Protein AF-A0A2G2GBE1-F1 (afdb_monomer)

Foldseek 3Di:
DPVVVVVVVVVVVVVVVVVVVVVVVVVVVVVVVVVVVVPPPDPDDDPDPDDPDPVVVVVVVVVDPPPPDDDPDDDDDDDDDPVDDPPFQWWKWKWWWAADPVLVVVLVVLCVVLVFDWDWDDDPRTTTITGTDSDPVSVVVSCVVSVVVVIHMDMDIDGD

Structure (mmCIF, N/CA/C/O backbone):
data_AF-A0A2G2GBE1-F1
#
_entry.id   AF-A0A2G2GBE1-F1
#
loop_
_atom_site.group_PDB
_atom_site.id
_atom_site.type_symbol
_atom_site.label_atom_id
_atom_site.label_alt_id
_atom_site.label_comp_id
_atom_site.label_asym_id
_atom_site.label_entity_id
_atom_site.label_seq_id
_atom_site.pdbx_PDB_ins_code
_atom_site.Cartn_x
_atom_site.Cartn_y
_atom_site.Cartn_z
_atom_site.occupancy
_atom_site.B_iso_or_equiv
_atom_site.auth_seq_id
_atom_site.auth_comp_id
_atom_site.auth_asym_id
_atom_site.auth_atom_id
_atom_site.pdbx_PDB_model_num
ATOM 1 N N . MET A 1 1 ? 31.855 0.640 -59.162 1.00 51.28 1 MET A N 1
ATOM 2 C CA . MET A 1 1 ?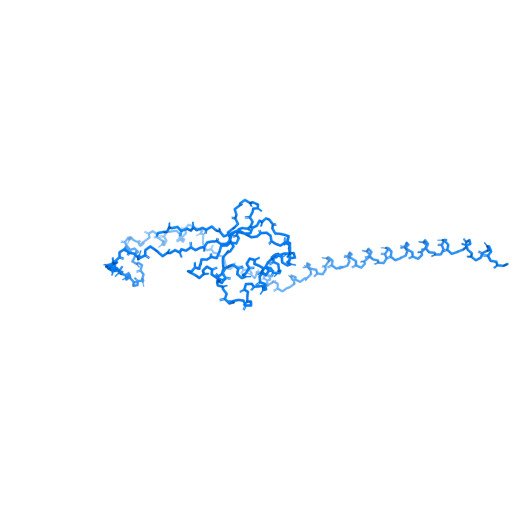 32.138 1.668 -58.134 1.00 51.28 1 MET A CA 1
ATOM 3 C C . MET A 1 1 ? 31.323 1.478 -56.837 1.00 51.28 1 MET A C 1
ATOM 5 O O . MET A 1 1 ? 31.134 2.437 -56.111 1.00 51.28 1 MET A O 1
ATOM 9 N N . HIS A 1 2 ? 30.866 0.261 -56.494 1.00 57.22 2 HIS A N 1
ATOM 10 C CA . HIS A 1 2 ? 30.069 0.009 -55.271 1.00 57.22 2 HIS A CA 1
ATOM 11 C C . HIS A 1 2 ? 30.835 -0.760 -54.177 1.00 57.22 2 HIS A C 1
ATOM 13 O O . HIS A 1 2 ? 30.548 -0.607 -52.995 1.00 57.22 2 HIS A O 1
ATOM 19 N N . SER A 1 3 ? 31.866 -1.530 -54.542 1.00 60.53 3 SER A N 1
ATOM 20 C CA . SER A 1 3 ? 32.659 -2.340 -53.601 1.00 60.53 3 SER A CA 1
ATOM 21 C C . SER A 1 3 ? 33.727 -1.556 -52.834 1.00 60.53 3 SER A C 1
ATOM 23 O O . SER A 1 3 ? 34.221 -2.038 -51.820 1.00 60.53 3 SER A O 1
ATOM 25 N N . VAL A 1 4 ? 34.100 -0.361 -53.302 1.00 62.84 4 VAL A N 1
ATOM 26 C CA . VAL A 1 4 ? 35.067 0.516 -52.620 1.00 62.84 4 VAL A CA 1
ATOM 27 C C . VAL A 1 4 ? 34.368 1.317 -51.523 1.00 62.84 4 VAL A C 1
ATOM 29 O O . VAL A 1 4 ? 34.882 1.388 -50.416 1.00 62.84 4 VAL A O 1
ATOM 32 N N . LEU A 1 5 ? 33.155 1.819 -51.777 1.00 61.00 5 LEU A N 1
ATOM 33 C CA . LEU A 1 5 ? 32.378 2.585 -50.796 1.00 61.00 5 LEU A CA 1
ATOM 34 C C . LEU A 1 5 ? 32.077 1.761 -49.530 1.00 61.00 5 LEU A C 1
ATOM 36 O O . LEU A 1 5 ? 32.296 2.230 -48.419 1.00 61.00 5 LEU A O 1
ATOM 40 N N . ALA A 1 6 ? 31.675 0.495 -49.692 1.00 64.69 6 ALA A N 1
ATOM 41 C CA . ALA A 1 6 ? 31.381 -0.400 -48.570 1.00 64.69 6 ALA A CA 1
ATOM 42 C C . ALA A 1 6 ? 32.610 -0.728 -47.699 1.00 64.69 6 ALA A C 1
ATOM 44 O O . ALA A 1 6 ? 32.474 -0.929 -46.494 1.00 64.69 6 ALA A O 1
ATOM 45 N N . LYS A 1 7 ? 33.817 -0.736 -48.283 1.00 72.69 7 LYS A N 1
ATOM 46 C CA . LYS A 1 7 ? 35.067 -1.018 -47.556 1.00 72.69 7 LYS A CA 1
AT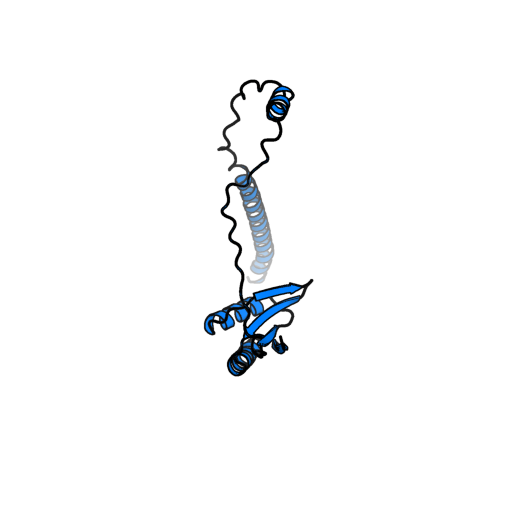OM 47 C C . LYS A 1 7 ? 35.487 0.120 -46.625 1.00 72.69 7 LYS A C 1
ATOM 49 O O . LYS A 1 7 ? 36.156 -0.142 -45.634 1.00 72.69 7 LYS A O 1
ATOM 54 N N . TRP A 1 8 ? 35.076 1.354 -46.920 1.00 78.38 8 TRP A N 1
ATOM 55 C CA . TRP A 1 8 ? 35.389 2.531 -46.103 1.00 78.38 8 TRP A CA 1
ATOM 56 C C . TRP A 1 8 ? 34.291 2.884 -45.091 1.00 78.38 8 TRP A C 1
ATOM 58 O O . TRP A 1 8 ? 34.563 3.595 -44.128 1.00 78.38 8 TRP A O 1
ATOM 68 N N . LEU A 1 9 ? 33.078 2.343 -45.246 1.00 84.50 9 LEU A N 1
ATOM 69 C CA . LEU A 1 9 ? 31.984 2.560 -44.294 1.00 84.50 9 LEU A CA 1
ATOM 70 C C . LEU A 1 9 ? 32.262 1.932 -42.925 1.00 84.50 9 LEU A C 1
ATOM 72 O O . LEU A 1 9 ? 32.116 2.604 -41.911 1.00 84.50 9 LEU A O 1
ATOM 76 N N . PHE A 1 10 ? 32.704 0.674 -42.879 1.00 84.31 10 PHE A N 1
ATOM 77 C CA . PHE A 1 10 ? 33.014 -0.003 -41.615 1.00 84.31 10 PHE A CA 1
ATOM 78 C C . PHE A 1 10 ? 34.092 0.704 -40.774 1.00 84.31 10 PHE A C 1
ATOM 80 O O . PHE A 1 10 ? 33.828 0.949 -39.595 1.00 84.31 10 PHE A O 1
ATOM 87 N N . PRO A 1 11 ? 35.264 1.090 -41.322 1.00 90.12 11 PRO A N 1
ATOM 88 C CA . PRO A 1 11 ? 36.246 1.838 -40.543 1.00 90.12 11 PRO A CA 1
ATOM 89 C C . PRO A 1 11 ? 35.740 3.234 -40.157 1.00 90.12 11 PRO A C 1
ATOM 91 O O . PRO A 1 11 ? 35.990 3.664 -39.036 1.00 90.12 11 PRO A O 1
ATOM 94 N N . ALA A 1 12 ? 34.972 3.919 -41.013 1.00 90.62 12 ALA A N 1
ATOM 95 C CA . ALA A 1 12 ? 34.394 5.222 -40.673 1.00 90.62 12 ALA A CA 1
ATOM 96 C C . ALA A 1 12 ? 33.388 5.134 -39.510 1.00 90.62 12 ALA A C 1
ATOM 98 O O . ALA A 1 12 ? 33.425 5.960 -38.599 1.00 90.62 12 ALA A O 1
ATOM 99 N N . ILE A 1 13 ? 32.534 4.105 -39.499 1.00 92.25 13 ILE A N 1
ATOM 100 C CA . ILE A 1 13 ? 31.595 3.846 -38.400 1.00 92.25 13 ILE A CA 1
ATOM 101 C C . ILE A 1 13 ? 32.363 3.521 -37.118 1.00 92.25 13 ILE A C 1
ATOM 103 O O . ILE A 1 13 ? 32.047 4.072 -36.069 1.00 92.25 13 ILE A O 1
ATOM 107 N N . PHE A 1 14 ? 33.396 2.678 -37.192 1.00 93.75 14 PHE A N 1
ATOM 108 C CA . PHE A 1 14 ? 34.200 2.320 -36.024 1.00 93.75 14 PHE A CA 1
ATOM 109 C C . PHE A 1 14 ? 34.886 3.542 -35.398 1.00 93.75 14 PHE A C 1
ATOM 111 O O . PHE A 1 14 ? 34.826 3.729 -34.183 1.00 93.75 14 PHE A O 1
ATOM 118 N N . VAL A 1 15 ? 35.466 4.419 -36.225 1.00 95.88 15 VAL A N 1
ATOM 119 C CA . VAL A 1 15 ? 36.056 5.689 -35.773 1.00 95.88 15 VAL A CA 1
ATOM 120 C C . VAL A 1 15 ? 34.994 6.597 -35.149 1.00 95.88 15 VAL A C 1
ATOM 122 O O . VAL A 1 15 ? 35.232 7.166 -34.086 1.00 95.88 15 VAL A O 1
ATOM 125 N N . GLY A 1 16 ? 33.807 6.689 -35.754 1.00 95.81 16 GLY A N 1
ATOM 126 C CA . GLY A 1 16 ? 32.693 7.468 -35.208 1.00 95.81 16 GLY A CA 1
ATOM 127 C C . GLY A 1 16 ? 32.216 6.961 -33.844 1.00 95.81 16 GLY A C 1
ATOM 128 O O . GLY A 1 16 ? 32.016 7.756 -32.927 1.00 95.81 16 GLY A O 1
ATOM 129 N N . VAL A 1 17 ? 32.092 5.642 -33.677 1.00 95.94 17 VAL A N 1
ATOM 130 C CA . VAL A 1 17 ? 31.694 5.020 -32.403 1.00 95.94 17 VAL A CA 1
ATOM 131 C C . VAL A 1 17 ? 32.761 5.239 -31.332 1.00 95.94 17 VAL A C 1
ATOM 133 O O . VAL A 1 17 ? 32.425 5.625 -30.215 1.00 95.94 17 VAL A O 1
ATOM 136 N N . ALA A 1 18 ? 34.043 5.055 -31.660 1.00 96.06 18 ALA A N 1
ATOM 137 C CA . ALA A 1 18 ? 35.136 5.302 -30.723 1.00 96.06 18 ALA A CA 1
ATOM 138 C C . ALA A 1 18 ? 35.179 6.772 -30.272 1.00 96.06 18 ALA A C 1
ATOM 140 O O . ALA A 1 18 ? 35.305 7.049 -29.080 1.00 96.06 18 ALA A O 1
ATOM 141 N N . PHE A 1 19 ? 35.004 7.713 -31.204 1.00 96.06 19 PHE A N 1
ATOM 142 C CA . PHE A 1 19 ? 34.938 9.142 -30.898 1.00 96.06 19 PHE A CA 1
ATOM 143 C C . PHE A 1 19 ? 33.751 9.483 -29.985 1.00 96.06 19 PHE A C 1
ATOM 145 O O . PHE A 1 19 ? 33.919 10.185 -28.989 1.00 96.06 19 PHE A O 1
ATOM 152 N N . PHE A 1 20 ? 32.568 8.932 -30.274 1.00 95.81 20 PHE A N 1
ATOM 153 C CA . PHE A 1 20 ? 31.381 9.115 -29.441 1.00 95.81 20 PHE A CA 1
ATOM 154 C C . PHE A 1 20 ? 31.580 8.578 -28.018 1.00 95.81 20 PHE A C 1
ATOM 156 O O . PHE A 1 20 ? 31.241 9.265 -27.058 1.00 95.81 20 PHE A O 1
ATOM 163 N N . LEU A 1 21 ? 32.170 7.387 -27.866 1.00 95.62 21 LEU A N 1
ATOM 164 C CA . LEU A 1 21 ? 32.446 6.800 -26.551 1.00 95.62 21 LEU A CA 1
ATOM 165 C C . LEU A 1 21 ? 33.414 7.656 -25.726 1.00 95.62 21 LEU A C 1
ATOM 167 O O . LEU A 1 21 ? 33.186 7.842 -24.535 1.00 95.62 21 LEU A O 1
ATOM 171 N N . VAL A 1 22 ? 34.458 8.217 -26.344 1.00 94.69 22 VAL A N 1
ATOM 172 C CA . VAL A 1 22 ? 35.396 9.120 -25.654 1.00 94.69 22 VAL A CA 1
ATOM 173 C C . VAL A 1 22 ? 34.685 10.386 -25.176 1.00 94.69 22 VAL A C 1
ATOM 175 O O . VAL A 1 22 ? 34.828 10.756 -24.012 1.00 94.69 22 VAL A O 1
ATOM 178 N N . LEU A 1 23 ? 33.882 11.025 -26.034 1.00 93.75 23 LEU A N 1
ATOM 179 C CA . LEU A 1 23 ? 33.111 12.210 -25.645 1.00 93.75 23 LEU A CA 1
ATOM 180 C C . LEU A 1 23 ? 32.115 11.906 -24.521 1.00 93.75 23 LEU A C 1
ATOM 182 O O . LEU A 1 23 ? 32.027 12.663 -23.556 1.00 93.75 23 LEU A O 1
ATOM 186 N N . PHE A 1 24 ? 31.409 10.779 -24.618 1.00 90.38 24 PHE A N 1
ATOM 187 C CA . PHE A 1 24 ? 30.461 10.335 -23.602 1.00 90.38 24 PHE A CA 1
ATOM 188 C C . PHE A 1 24 ? 31.145 10.114 -22.244 1.00 90.38 24 PHE A C 1
ATOM 190 O O . PHE A 1 24 ? 30.652 10.593 -21.225 1.00 90.38 24 PHE A O 1
ATOM 197 N N . LEU A 1 25 ? 32.311 9.458 -22.224 1.00 89.44 25 LEU A N 1
ATOM 198 C CA . LEU A 1 25 ? 33.083 9.237 -20.997 1.00 89.44 25 LEU A CA 1
ATOM 199 C C . LEU A 1 25 ? 33.589 10.547 -20.376 1.00 89.44 25 LEU A C 1
ATOM 201 O O . LEU A 1 25 ? 33.535 10.699 -19.157 1.00 89.44 25 LEU A O 1
ATOM 205 N N . VAL A 1 26 ? 34.034 11.512 -21.191 1.00 88.06 26 VAL A N 1
ATOM 206 C CA . VAL A 1 26 ? 34.446 12.842 -20.703 1.00 88.06 26 VAL A CA 1
ATOM 207 C C . VAL A 1 26 ? 33.265 13.588 -20.082 1.00 88.06 26 VAL A C 1
ATOM 209 O O . VAL A 1 26 ? 33.404 14.150 -18.997 1.00 88.06 26 VAL A O 1
ATOM 212 N N . GLN A 1 27 ? 32.100 13.566 -20.732 1.00 82.31 27 GLN A N 1
ATOM 213 C CA . GLN A 1 27 ? 30.907 14.262 -20.252 1.00 82.31 27 GLN A CA 1
ATOM 214 C C . GLN A 1 27 ? 30.365 13.665 -18.945 1.00 82.31 27 GLN A C 1
ATOM 216 O O . GLN A 1 27 ? 29.965 14.410 -18.054 1.00 82.31 27 GLN A O 1
ATOM 221 N N . VAL A 1 28 ? 30.389 12.336 -18.798 1.00 79.94 28 VAL A N 1
ATOM 222 C CA . VAL A 1 28 ? 30.001 11.669 -17.544 1.00 79.94 28 VAL A CA 1
ATOM 223 C C . VAL A 1 28 ? 30.965 12.029 -16.409 1.00 79.94 28 VA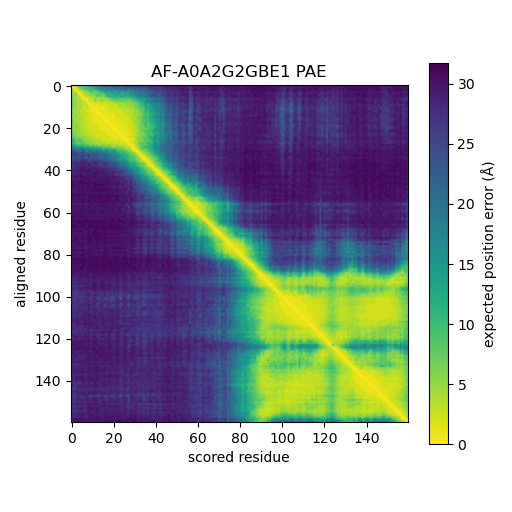L A C 1
ATOM 225 O O . VAL A 1 28 ? 30.513 12.409 -15.335 1.00 79.94 28 VAL A O 1
ATOM 228 N N . ASN A 1 29 ? 32.279 12.006 -16.656 1.00 77.56 29 ASN A N 1
ATOM 229 C CA . ASN A 1 29 ? 33.286 12.313 -15.634 1.00 77.56 29 ASN A CA 1
ATOM 230 C C . ASN A 1 29 ? 33.254 13.779 -15.149 1.00 77.56 29 ASN A C 1
ATOM 232 O O . ASN A 1 29 ? 33.652 14.070 -14.024 1.00 77.56 29 ASN A O 1
ATOM 236 N N . GLN A 1 30 ? 32.787 14.722 -15.974 1.00 70.50 30 GLN A N 1
ATOM 237 C CA . GLN A 1 30 ? 32.649 16.129 -15.570 1.00 70.50 30 GLN A CA 1
ATOM 238 C C . GLN A 1 30 ? 31.469 16.372 -14.614 1.00 70.50 30 GLN A C 1
ATOM 240 O O . GLN A 1 30 ? 31.550 17.270 -13.775 1.00 70.50 30 GLN A O 1
ATOM 245 N N . ASN A 1 31 ? 30.404 15.570 -14.693 1.00 61.12 31 ASN A N 1
ATOM 246 C CA . ASN A 1 31 ? 29.196 15.776 -13.887 1.00 61.12 31 ASN A CA 1
ATOM 247 C C . ASN A 1 31 ? 29.353 15.336 -12.420 1.00 61.12 31 ASN A C 1
ATOM 249 O O . ASN A 1 31 ? 28.683 15.885 -11.544 1.00 61.12 31 ASN A O 1
ATOM 253 N N . ASP A 1 32 ? 30.266 14.406 -12.124 1.00 58.09 32 ASP A N 1
ATOM 254 C CA . ASP A 1 32 ? 30.504 13.940 -10.751 1.00 58.09 32 ASP A CA 1
ATOM 255 C C . ASP A 1 32 ? 31.280 14.971 -9.910 1.00 58.09 32 ASP A C 1
ATOM 257 O O . ASP A 1 32 ? 31.072 15.078 -8.701 1.00 58.09 32 ASP A O 1
ATOM 261 N N . ALA A 1 33 ? 32.120 15.804 -10.537 1.00 55.28 33 ALA A N 1
ATOM 262 C CA . ALA A 1 33 ? 32.888 16.839 -9.839 1.00 55.28 33 ALA A CA 1
ATOM 263 C C . ALA A 1 33 ? 32.021 18.025 -9.368 1.00 55.28 33 ALA A C 1
ATOM 265 O O . ALA A 1 33 ? 32.338 18.659 -8.360 1.00 55.28 33 ALA A O 1
ATOM 266 N N . SER A 1 34 ? 30.903 18.314 -10.047 1.00 54.88 34 SER A N 1
ATOM 267 C CA . SER A 1 34 ? 30.010 19.423 -9.675 1.00 54.88 34 SER A CA 1
ATOM 268 C C . SER A 1 34 ? 29.114 19.133 -8.468 1.00 54.88 34 SER A C 1
ATOM 270 O O . SER A 1 34 ? 28.700 20.072 -7.796 1.00 54.88 34 SER A O 1
ATOM 272 N N . ILE A 1 35 ? 28.856 17.861 -8.138 1.00 51.75 35 ILE A N 1
ATOM 273 C CA . ILE A 1 35 ? 28.020 17.490 -6.979 1.00 51.75 35 ILE A CA 1
ATOM 274 C C . ILE A 1 35 ? 28.748 17.763 -5.646 1.00 51.75 35 ILE A C 1
ATOM 276 O O . ILE A 1 35 ? 28.109 17.957 -4.615 1.00 51.75 35 ILE A O 1
ATOM 280 N N . TYR A 1 36 ? 30.085 17.834 -5.655 1.00 52.94 36 TYR A N 1
ATOM 281 C CA . TYR A 1 36 ? 30.896 18.118 -4.462 1.00 52.94 36 TYR A CA 1
ATOM 282 C C . TYR A 1 36 ? 31.387 19.571 -4.366 1.00 52.94 36 TYR A C 1
ATOM 284 O O . TYR A 1 36 ? 31.862 19.974 -3.304 1.00 52.94 36 TYR A O 1
ATOM 292 N N . ALA A 1 37 ? 31.273 20.355 -5.443 1.00 51.72 37 ALA A N 1
ATOM 293 C CA . ALA A 1 37 ? 31.669 21.765 -5.466 1.00 51.72 37 ALA A CA 1
ATOM 294 C C . ALA A 1 37 ? 30.638 22.691 -4.786 1.00 51.72 37 AL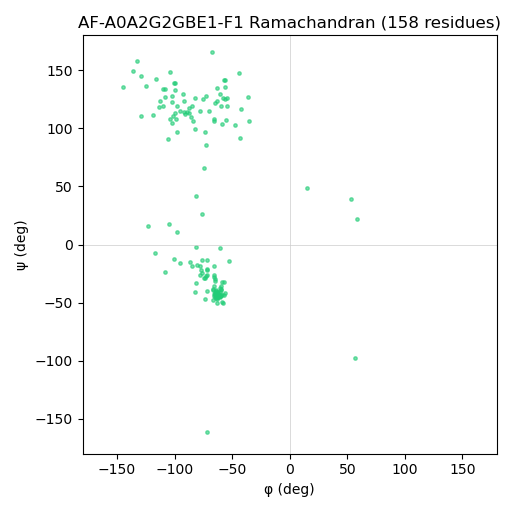A A C 1
ATOM 296 O O . ALA A 1 37 ? 30.992 23.785 -4.352 1.00 51.72 37 ALA A O 1
ATOM 297 N N . ASP A 1 38 ? 29.398 22.227 -4.600 1.00 48.44 38 ASP A N 1
ATOM 298 C CA . ASP A 1 38 ? 28.318 22.933 -3.892 1.00 48.44 38 ASP A CA 1
ATOM 299 C C . ASP A 1 38 ? 28.419 22.782 -2.356 1.00 48.44 38 ASP A C 1
ATOM 301 O O . ASP A 1 38 ? 27.460 22.503 -1.641 1.00 48.44 38 ASP A O 1
ATOM 305 N N . LYS A 1 39 ? 29.645 22.883 -1.828 1.00 51.94 39 LYS A N 1
ATOM 306 C CA . LYS A 1 39 ? 29.944 22.967 -0.385 1.00 51.94 39 LYS A CA 1
ATOM 307 C C . LYS A 1 39 ? 30.736 24.227 -0.027 1.00 51.94 39 LYS A C 1
ATOM 309 O O . LYS A 1 39 ? 31.324 24.297 1.049 1.00 51.94 39 LYS A O 1
ATOM 314 N N . ALA A 1 40 ? 30.770 25.212 -0.922 1.00 51.31 40 ALA A N 1
ATOM 315 C CA . ALA A 1 40 ? 31.487 26.466 -0.705 1.00 51.31 40 ALA A CA 1
ATOM 316 C C . ALA A 1 40 ? 30.760 27.439 0.250 1.00 51.31 40 ALA A C 1
ATOM 318 O O . ALA A 1 40 ? 31.395 28.362 0.749 1.00 51.31 40 ALA A O 1
ATOM 319 N N . ASP A 1 41 ? 29.481 27.197 0.562 1.00 49.56 41 ASP A N 1
ATOM 320 C CA . ASP A 1 41 ? 28.652 28.066 1.418 1.00 49.56 41 ASP A CA 1
ATOM 321 C C . ASP A 1 41 ? 28.545 27.610 2.884 1.00 49.56 41 ASP A C 1
ATOM 323 O O . ASP A 1 41 ? 27.738 28.142 3.646 1.00 49.56 41 ASP A O 1
ATOM 327 N N . ILE A 1 42 ? 29.353 26.641 3.329 1.00 51.78 42 ILE A N 1
ATOM 328 C CA . ILE A 1 42 ? 29.429 26.318 4.761 1.00 51.78 42 ILE A CA 1
ATOM 329 C C . ILE A 1 42 ? 30.301 27.394 5.423 1.00 51.78 42 ILE A C 1
ATOM 331 O O . ILE A 1 42 ? 31.498 27.447 5.123 1.00 51.78 42 ILE A O 1
ATOM 335 N N . PRO A 1 43 ? 29.767 28.237 6.331 1.00 49.44 43 PRO A N 1
ATOM 336 C CA . PRO A 1 43 ? 30.591 29.198 7.047 1.00 49.44 43 PRO A CA 1
ATOM 337 C C . PRO A 1 43 ? 31.657 28.419 7.817 1.00 49.44 43 PRO A C 1
ATOM 339 O O . PRO A 1 43 ? 31.325 27.580 8.658 1.00 49.44 43 PRO A O 1
ATOM 342 N N . GLN A 1 44 ? 32.938 28.658 7.518 1.00 56.75 44 GLN A N 1
ATOM 343 C CA . GLN A 1 44 ? 34.007 28.142 8.364 1.00 56.75 44 GLN A CA 1
ATOM 344 C C . GLN A 1 44 ? 33.760 28.653 9.781 1.00 56.75 44 GLN A C 1
ATOM 346 O O . GLN A 1 44 ? 33.571 29.855 9.984 1.00 56.75 44 GLN A O 1
ATOM 351 N N . ALA A 1 45 ? 33.699 27.723 10.736 1.00 57.78 45 ALA A N 1
ATOM 352 C CA . ALA A 1 45 ? 33.491 28.033 12.137 1.00 57.78 45 ALA A CA 1
ATOM 353 C C . ALA A 1 45 ? 34.573 29.025 12.578 1.00 57.78 45 ALA A C 1
ATOM 355 O O . ALA A 1 45 ? 35.746 28.673 12.678 1.00 57.78 45 ALA A O 1
ATOM 356 N N . GLN A 1 46 ? 34.166 30.277 12.778 1.00 59.06 46 GLN A N 1
ATOM 357 C CA . GLN A 1 46 ? 34.980 31.285 13.439 1.00 59.06 46 GLN A CA 1
ATOM 358 C C . GLN A 1 46 ? 35.337 30.754 14.827 1.00 59.06 46 GLN A C 1
ATOM 360 O O . GLN A 1 46 ? 34.503 30.094 15.452 1.00 59.06 46 GLN A O 1
ATOM 365 N N . ASP A 1 47 ? 36.571 31.021 15.261 1.00 61.22 47 ASP A N 1
ATOM 366 C CA . ASP A 1 47 ? 37.140 30.599 16.541 1.00 61.22 47 ASP A CA 1
ATOM 367 C C . ASP A 1 47 ? 36.089 30.605 17.658 1.00 61.22 47 ASP A C 1
ATOM 369 O O . ASP A 1 47 ? 35.639 31.653 18.128 1.00 61.22 47 ASP A O 1
ATOM 373 N N . LEU A 1 48 ? 35.663 29.400 18.050 1.00 59.34 48 LEU A N 1
ATOM 374 C CA . LEU A 1 48 ? 34.717 29.215 19.138 1.00 59.34 48 LEU A CA 1
ATOM 375 C C . LEU A 1 48 ? 35.350 29.796 20.411 1.00 59.34 48 LEU A C 1
ATOM 377 O O . LEU A 1 48 ? 36.492 29.448 20.730 1.00 59.34 48 LEU A O 1
ATOM 381 N N . PRO A 1 49 ? 34.641 30.654 21.166 1.00 61.50 49 PRO A N 1
ATOM 382 C CA . PRO A 1 49 ? 35.144 31.131 22.444 1.00 61.50 49 PRO A CA 1
ATOM 383 C C . PRO A 1 49 ? 35.448 29.930 23.343 1.00 61.50 49 PRO A C 1
ATOM 385 O O . PRO A 1 49 ? 34.660 28.986 23.399 1.00 61.50 49 PRO A O 1
ATOM 388 N N . ASN A 1 50 ? 36.601 29.968 24.020 1.00 61.47 50 ASN A N 1
ATOM 389 C CA . ASN A 1 50 ? 37.090 28.919 24.915 1.00 61.47 50 ASN A CA 1
ATOM 390 C C . ASN A 1 50 ? 35.974 28.477 25.877 1.00 61.47 50 ASN A C 1
ATOM 392 O O . ASN A 1 50 ? 35.634 29.199 26.816 1.00 61.47 50 ASN A O 1
ATOM 396 N N . ILE A 1 51 ? 35.371 27.318 25.598 1.00 61.00 51 ILE A N 1
ATOM 397 C CA . ILE A 1 51 ? 34.294 26.758 26.407 1.00 61.00 51 ILE A CA 1
ATOM 398 C C . ILE A 1 51 ? 34.945 26.309 27.721 1.00 61.00 51 ILE A C 1
ATOM 400 O O . ILE A 1 51 ? 35.794 25.413 27.687 1.00 61.00 51 ILE A O 1
ATOM 404 N N . PRO A 1 52 ? 34.603 26.914 28.875 1.00 60.44 52 PRO A N 1
ATOM 405 C CA . PRO A 1 52 ? 35.144 26.477 30.153 1.00 60.44 52 PRO A CA 1
ATOM 406 C C . PRO A 1 52 ? 34.830 24.994 30.357 1.00 60.44 52 PRO A C 1
ATOM 408 O O . PRO A 1 52 ? 33.770 24.517 29.949 1.00 60.44 52 PRO A O 1
ATOM 411 N N . SER A 1 53 ? 35.798 24.285 30.935 1.00 63.31 53 SER A N 1
ATOM 412 C CA . SER A 1 53 ? 35.921 22.829 30.909 1.00 63.31 53 SER A CA 1
ATOM 413 C C . SER A 1 53 ? 34.618 22.064 31.162 1.00 63.31 53 SER A C 1
ATOM 415 O O . SER A 1 53 ? 33.743 22.469 31.934 1.00 63.31 53 SER A O 1
ATOM 417 N N . LYS A 1 54 ? 34.527 20.900 30.511 1.00 59.56 54 LYS A N 1
ATOM 418 C CA . LYS A 1 54 ? 33.412 19.948 30.572 1.00 59.56 54 LYS A CA 1
ATOM 419 C C . LYS A 1 54 ? 33.026 19.551 32.012 1.00 59.56 54 LYS A C 1
ATOM 421 O O . LYS A 1 54 ? 31.957 18.993 32.209 1.00 59.56 54 LYS A O 1
ATOM 426 N N . GLU A 1 55 ? 33.845 19.822 33.022 1.00 61.38 55 GLU A N 1
ATOM 427 C CA . GLU A 1 55 ? 33.469 19.556 34.411 1.00 61.38 55 GLU A CA 1
ATOM 428 C C . GLU A 1 55 ? 32.390 20.525 34.934 1.00 61.38 55 GLU A C 1
ATOM 430 O O . GLU A 1 55 ? 31.425 20.087 35.557 1.00 61.38 55 GLU A O 1
ATOM 435 N N . LYS A 1 56 ? 32.460 21.823 34.603 1.00 66.00 56 LYS A N 1
ATOM 436 C CA . LYS A 1 56 ? 31.599 22.847 35.234 1.00 66.00 56 LYS A CA 1
ATOM 437 C C . LYS A 1 56 ? 30.132 22.812 34.815 1.00 66.00 56 LYS A C 1
ATOM 439 O O . LYS A 1 56 ? 29.289 23.382 35.502 1.00 66.00 56 LYS A O 1
ATOM 444 N N . TRP A 1 57 ? 29.804 22.220 33.666 1.00 67.25 57 TRP A N 1
ATOM 445 C CA . TRP A 1 57 ? 28.405 22.145 33.231 1.00 67.25 57 TRP A CA 1
ATOM 446 C C . TRP A 1 57 ? 27.655 21.000 33.914 1.00 67.25 57 TRP A C 1
ATOM 448 O O . TRP A 1 57 ? 26.478 21.174 34.201 1.00 67.25 57 TRP A O 1
ATOM 458 N N . ILE A 1 58 ? 28.323 19.876 34.210 1.00 68.31 58 ILE A N 1
ATOM 459 C CA . ILE A 1 58 ? 27.724 18.757 34.956 1.00 68.31 58 ILE A CA 1
ATOM 460 C C . ILE A 1 58 ? 27.385 19.202 36.382 1.00 68.31 58 ILE A C 1
ATOM 462 O O . ILE A 1 58 ? 26.292 18.917 36.860 1.00 68.31 58 ILE A O 1
ATOM 466 N N . GLU A 1 59 ? 28.278 19.958 37.028 1.00 69.19 59 GLU A N 1
ATOM 467 C CA . GLU A 1 59 ? 28.071 20.448 38.400 1.00 69.19 59 GLU A CA 1
ATOM 468 C C . GLU A 1 59 ? 26.817 21.333 38.533 1.00 69.19 59 GLU A C 1
ATOM 470 O O . GLU A 1 59 ? 26.068 21.210 39.499 1.00 69.19 59 GLU A O 1
ATOM 475 N N . ARG A 1 60 ? 26.501 22.147 37.515 1.00 67.19 60 ARG A N 1
ATOM 476 C CA . ARG A 1 60 ? 25.276 22.974 37.497 1.00 67.19 60 ARG A CA 1
ATOM 477 C C . ARG A 1 60 ? 23.984 22.155 37.439 1.00 67.19 60 ARG A C 1
ATOM 479 O O . ARG A 1 60 ? 22.949 22.625 37.907 1.00 67.19 60 ARG A O 1
ATOM 486 N N . PHE A 1 61 ? 24.032 20.951 36.864 1.00 65.25 61 PHE A N 1
ATOM 487 C CA . PHE A 1 61 ? 22.894 20.028 36.868 1.00 65.25 61 PHE A CA 1
ATOM 488 C C . PHE A 1 61 ? 22.733 19.315 38.215 1.00 65.25 61 PHE A C 1
ATOM 490 O O . PHE A 1 61 ? 21.617 18.940 38.548 1.00 65.25 61 PHE A O 1
ATOM 497 N N . SER A 1 62 ? 23.809 19.153 38.993 1.00 66.75 62 SER A N 1
ATOM 498 C CA . SER A 1 62 ? 23.744 18.544 40.329 1.00 66.75 62 SER A CA 1
ATOM 499 C C . SER A 1 62 ? 23.373 19.515 41.452 1.00 66.75 62 SER A C 1
ATOM 501 O O . SER A 1 62 ? 22.959 19.063 42.511 1.00 66.75 62 SER A O 1
ATOM 503 N N . GLU A 1 63 ? 23.509 20.830 41.247 1.00 66.00 63 GLU A N 1
ATOM 504 C CA . GLU A 1 63 ? 23.142 21.845 42.254 1.00 66.00 63 GLU A CA 1
ATOM 505 C C . GLU A 1 63 ? 21.622 22.004 42.452 1.00 66.00 63 GLU A C 1
ATOM 507 O O . GLU A 1 63 ? 21.199 22.618 43.428 1.00 66.00 63 GLU A O 1
ATOM 512 N N . HIS A 1 64 ? 20.797 21.452 41.557 1.00 62.97 64 HIS A N 1
ATOM 513 C CA . HIS A 1 64 ? 19.340 21.510 41.656 1.00 62.97 64 HIS A CA 1
ATOM 514 C C . HIS A 1 64 ? 18.816 20.134 42.090 1.00 62.97 64 HIS A C 1
ATOM 516 O O . HIS A 1 64 ? 18.576 19.261 41.258 1.00 62.97 64 HIS A O 1
ATOM 522 N N . GLU A 1 65 ? 18.695 19.929 43.404 1.00 61.06 65 GLU A N 1
ATOM 523 C CA . GLU A 1 65 ? 18.026 18.762 43.992 1.00 61.06 65 GLU A CA 1
ATOM 524 C C . GLU A 1 65 ? 16.570 18.672 43.506 1.00 61.06 65 GLU A C 1
ATOM 526 O O . GLU A 1 65 ? 15.826 19.640 43.624 1.00 61.06 65 GLU A O 1
ATOM 531 N N . ASP A 1 66 ? 16.207 17.508 42.954 1.00 62.88 66 ASP A N 1
ATOM 532 C CA . ASP A 1 66 ? 14.882 16.875 42.810 1.00 62.88 66 ASP A CA 1
ATOM 533 C C . ASP A 1 66 ? 13.606 17.725 43.024 1.00 62.88 66 ASP A C 1
ATOM 535 O O . ASP A 1 66 ? 12.639 17.280 43.651 1.00 62.88 66 ASP A O 1
ATOM 539 N N . GLU A 1 67 ? 13.498 18.901 42.410 1.00 62.19 67 GLU A N 1
ATOM 540 C CA . GLU A 1 67 ? 12.185 19.457 42.093 1.00 62.19 67 GLU A CA 1
ATOM 541 C C . GLU A 1 67 ? 11.632 18.632 40.933 1.00 62.19 67 GLU A C 1
ATOM 543 O O . GLU A 1 67 ? 11.881 18.912 39.759 1.00 62.19 67 GLU A O 1
ATOM 548 N N . GLY A 1 68 ? 10.992 17.516 41.304 1.00 60.72 68 GLY A N 1
ATOM 549 C CA . GLY A 1 68 ? 10.515 16.467 40.414 1.00 60.72 68 GLY A CA 1
ATOM 550 C C . GLY A 1 68 ? 9.998 17.028 39.095 1.00 60.72 68 GLY A C 1
ATOM 551 O O . GLY A 1 68 ? 9.171 17.934 39.063 1.00 60.72 68 GLY A O 1
ATOM 552 N N . TYR A 1 69 ? 10.517 16.502 37.990 1.00 65.19 69 TYR A N 1
ATOM 553 C CA . TYR A 1 69 ? 10.138 16.943 36.656 1.00 65.19 69 TYR A CA 1
ATOM 554 C C . TYR A 1 69 ? 8.627 16.750 36.443 1.00 65.19 69 TYR A C 1
ATOM 556 O O . TYR A 1 69 ? 8.156 15.633 36.226 1.00 65.19 69 TYR A O 1
ATOM 564 N N . PHE A 1 70 ? 7.860 17.839 36.502 1.00 66.31 70 PHE A N 1
ATOM 565 C CA . PHE A 1 70 ? 6.445 17.842 36.145 1.00 66.31 70 PHE A CA 1
ATOM 566 C C . PHE A 1 70 ? 6.323 18.106 34.648 1.00 66.31 70 PHE A C 1
ATOM 568 O O . PHE A 1 70 ? 6.720 19.160 34.148 1.00 66.31 70 PHE A O 1
ATOM 575 N N . TYR A 1 71 ? 5.776 17.139 33.915 1.00 66.62 71 TYR A N 1
ATOM 576 C CA . TYR A 1 71 ? 5.523 17.297 32.489 1.00 66.62 71 TYR A CA 1
ATOM 577 C C . TYR A 1 71 ? 4.471 18.409 32.294 1.00 66.62 71 TYR A C 1
ATOM 579 O O . TYR A 1 71 ? 3.365 18.282 32.818 1.00 66.62 71 TYR A O 1
ATOM 587 N N . PRO A 1 72 ? 4.751 19.493 31.544 1.00 68.06 72 PRO A N 1
ATOM 588 C CA . PRO A 1 72 ? 3.831 20.630 31.412 1.00 68.06 72 PRO A CA 1
ATOM 589 C C . PRO A 1 72 ? 2.644 20.355 30.464 1.00 68.06 72 PRO A C 1
ATOM 591 O O . PRO A 1 72 ? 2.111 21.283 29.857 1.00 68.06 72 PRO A O 1
ATOM 594 N N . VAL A 1 73 ? 2.235 19.094 30.283 1.00 75.25 73 VAL A N 1
ATOM 595 C CA . VAL A 1 73 ? 1.125 18.717 29.391 1.00 75.25 73 VAL A CA 1
ATOM 596 C C . VAL A 1 73 ? -0.141 18.476 30.192 1.00 75.25 73 VAL A C 1
ATOM 598 O O . VAL A 1 73 ? -0.139 17.830 31.234 1.00 75.25 73 VAL A O 1
ATOM 601 N N . THR A 1 74 ? -1.252 18.954 29.646 1.00 79.25 74 THR A N 1
ATOM 602 C CA . THR A 1 74 ? -2.587 18.586 30.101 1.00 79.25 74 THR A CA 1
ATOM 603 C C . THR A 1 74 ? -2.844 17.104 29.822 1.00 79.25 74 THR A C 1
ATOM 605 O O . THR A 1 74 ? -3.052 16.714 28.671 1.00 79.25 74 THR A O 1
ATOM 608 N N . GLU A 1 75 ? -2.868 16.273 30.861 1.00 77.38 75 GLU A N 1
ATOM 609 C CA . GLU A 1 75 ? -3.354 14.898 30.755 1.00 77.38 75 GLU A CA 1
ATOM 610 C C . GLU A 1 75 ? -4.883 14.898 30.668 1.00 77.38 75 GLU A C 1
ATOM 612 O O . GLU A 1 75 ? -5.577 15.455 31.520 1.00 77.38 75 GLU A O 1
ATOM 617 N N . ILE A 1 76 ? -5.420 14.271 29.623 1.00 84.00 76 ILE A N 1
ATOM 618 C CA . ILE A 1 76 ? -6.853 14.012 29.505 1.00 84.00 76 ILE A CA 1
ATOM 619 C C . ILE A 1 76 ? -7.091 12.506 29.572 1.00 84.00 76 ILE A C 1
ATOM 621 O O . ILE A 1 76 ? -6.627 11.741 28.727 1.00 84.00 76 ILE A O 1
ATOM 625 N N . PHE A 1 77 ? -7.834 12.074 30.587 1.00 80.81 77 PHE A N 1
ATOM 626 C CA . PHE A 1 77 ? -8.314 10.703 30.697 1.00 80.81 77 PHE A CA 1
ATOM 627 C C . PHE A 1 77 ? -9.664 10.616 29.992 1.00 80.81 77 PHE A C 1
ATOM 629 O O . PHE A 1 77 ? -10.634 11.252 30.401 1.00 80.81 77 PHE A O 1
ATOM 636 N N . VAL A 1 78 ? -9.719 9.859 28.897 1.00 84.44 78 VAL A N 1
ATOM 637 C CA . VAL A 1 78 ? -10.958 9.636 28.147 1.00 84.44 78 VAL A CA 1
ATOM 638 C C . VAL A 1 78 ? -11.488 8.254 28.495 1.00 84.44 78 VAL A C 1
ATOM 640 O O . VAL A 1 78 ? -10.971 7.242 28.024 1.00 84.44 78 VAL A O 1
ATOM 643 N N . GLU A 1 79 ? -12.534 8.215 29.312 1.00 80.69 79 GLU A N 1
ATOM 644 C CA . GLU A 1 79 ? -13.291 6.995 29.571 1.00 80.69 79 GLU A CA 1
ATOM 645 C C . GLU A 1 79 ? -14.358 6.838 28.483 1.00 80.69 79 GLU A C 1
ATOM 647 O O . GLU A 1 79 ? -15.298 7.627 28.376 1.00 80.69 79 GLU A O 1
ATOM 652 N N . VAL A 1 80 ? -14.174 5.846 27.611 1.00 79.19 80 VAL A N 1
ATOM 653 C CA . VAL A 1 80 ? -15.129 5.539 26.542 1.00 79.19 80 VAL A CA 1
ATOM 654 C C . VAL A 1 80 ? -15.996 4.376 26.995 1.00 79.19 80 VAL A C 1
ATOM 656 O O . VAL A 1 80 ? -15.543 3.233 27.026 1.00 79.19 80 VAL A O 1
ATOM 659 N N . ASP A 1 81 ? -17.258 4.661 27.300 1.00 73.94 81 ASP A N 1
ATOM 660 C CA . ASP A 1 81 ? -18.257 3.631 27.565 1.00 73.94 81 ASP A CA 1
ATOM 661 C C . ASP A 1 81 ? -18.661 2.955 26.243 1.00 73.94 81 ASP A C 1
ATOM 663 O O . ASP A 1 81 ? -19.460 3.469 25.451 1.00 73.94 81 ASP A O 1
ATOM 667 N N . LEU A 1 82 ? -18.041 1.807 25.961 1.00 75.62 82 LEU A N 1
ATOM 668 C CA . LEU A 1 82 ? -18.333 0.963 24.804 1.00 75.62 82 LEU A CA 1
ATOM 669 C C . LEU A 1 82 ? -19.657 0.211 25.039 1.00 75.62 82 LEU A C 1
ATOM 671 O O . LEU A 1 82 ? -19.662 -1.013 25.155 1.00 75.62 82 LEU A O 1
ATOM 675 N N . LYS A 1 83 ? -20.783 0.937 25.114 1.0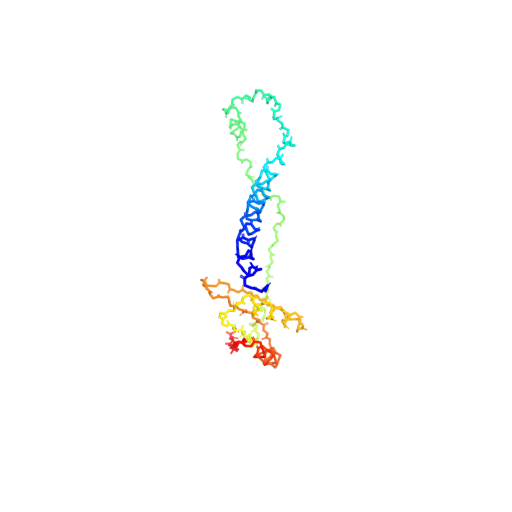0 65.81 83 LYS A N 1
ATOM 676 C CA . LYS A 1 83 ? -22.106 0.397 25.498 1.00 65.81 83 LYS A CA 1
ATOM 677 C C . LYS A 1 83 ? -22.681 -0.706 24.608 1.00 65.81 83 LYS A C 1
ATOM 679 O O . LYS A 1 83 ? -23.713 -1.260 24.956 1.00 65.81 83 LYS A O 1
ATOM 684 N N . ASP A 1 84 ? -22.029 -1.084 23.517 1.00 65.62 84 ASP A N 1
ATOM 685 C CA . ASP A 1 84 ? -22.423 -2.246 22.731 1.00 65.62 84 ASP A CA 1
ATOM 686 C C . ASP A 1 84 ? -21.177 -2.936 22.166 1.00 65.62 84 ASP A C 1
ATOM 688 O O . ASP A 1 84 ? -20.317 -2.252 21.592 1.00 65.62 84 ASP A O 1
ATOM 692 N N . PRO A 1 85 ? -21.066 -4.282 22.228 1.00 61.81 85 PRO A N 1
ATOM 693 C CA . PRO A 1 85 ? -20.093 -4.969 21.396 1.00 61.81 85 PRO A CA 1
ATOM 694 C C . PRO A 1 85 ? -20.375 -4.544 19.950 1.00 61.81 85 PRO A C 1
ATOM 696 O O . PRO A 1 85 ? -21.526 -4.642 19.503 1.00 61.81 85 PRO A O 1
ATOM 699 N N . PRO A 1 86 ? -19.376 -4.036 19.204 1.00 59.38 86 PRO A N 1
ATOM 700 C CA . PRO A 1 86 ? -19.612 -3.541 17.860 1.00 59.38 86 PRO A CA 1
ATOM 701 C C . PRO A 1 86 ? -20.287 -4.659 17.072 1.00 59.38 86 PRO A C 1
ATOM 703 O O . PRO A 1 86 ? -19.725 -5.749 16.956 1.00 59.38 86 PRO A O 1
ATOM 706 N N . LYS A 1 87 ? -21.516 -4.422 16.577 1.00 59.75 87 LYS A N 1
ATOM 707 C CA . LYS A 1 87 ? -22.254 -5.392 15.750 1.00 59.75 87 LYS A CA 1
ATOM 708 C C . LYS A 1 87 ? -21.261 -5.997 14.769 1.00 59.75 87 LYS A C 1
ATOM 710 O O . LYS A 1 87 ? -20.722 -5.224 13.973 1.00 59.75 87 LYS A O 1
ATOM 715 N N . LYS A 1 88 ? -21.015 -7.319 14.861 1.00 58.16 88 LYS A N 1
ATOM 716 C CA . LYS A 1 88 ? -20.019 -8.077 14.073 1.00 58.16 88 LYS A CA 1
ATOM 717 C C . LYS A 1 88 ? -20.081 -7.628 12.624 1.00 58.16 88 LYS A C 1
ATOM 719 O O . LYS A 1 88 ? -20.906 -8.091 11.832 1.00 58.16 88 LYS A O 1
ATOM 724 N N . THR A 1 89 ? -19.266 -6.640 12.294 1.00 59.88 89 THR A N 1
ATOM 725 C CA . THR A 1 89 ? -19.366 -5.981 11.009 1.00 59.88 89 THR A CA 1
ATOM 726 C C . THR A 1 89 ? -18.546 -6.848 10.085 1.00 59.88 89 THR A C 1
ATOM 728 O O . THR A 1 89 ? -17.364 -7.070 10.324 1.00 59.88 89 THR A O 1
ATOM 731 N N . ARG A 1 90 ? -19.186 -7.399 9.051 1.00 65.50 90 ARG A N 1
ATOM 732 C CA . ARG A 1 90 ? -18.484 -8.199 8.046 1.00 65.50 90 ARG A CA 1
ATOM 733 C C . ARG A 1 90 ? -17.530 -7.265 7.317 1.00 65.50 90 ARG A C 1
ATOM 735 O O . ARG A 1 90 ? -17.973 -6.416 6.548 1.00 65.50 90 ARG A O 1
ATOM 742 N N . ILE A 1 91 ? -16.246 -7.404 7.608 1.00 70.81 91 ILE A N 1
ATOM 743 C CA . ILE A 1 91 ? -15.197 -6.657 6.941 1.00 70.81 91 ILE A CA 1
ATOM 744 C C . ILE A 1 91 ? -14.564 -7.607 5.932 1.00 70.81 91 ILE A C 1
ATOM 746 O O . ILE A 1 91 ? -14.188 -8.733 6.252 1.00 70.81 91 ILE A O 1
ATOM 750 N N . TYR A 1 92 ? -14.470 -7.169 4.689 1.00 73.50 92 TYR A N 1
ATOM 751 C CA . TYR A 1 92 ? -13.787 -7.914 3.641 1.00 73.50 92 TYR A CA 1
ATOM 752 C C . TYR A 1 92 ? -12.396 -7.324 3.452 1.00 73.50 92 TYR A C 1
ATOM 754 O O . TYR A 1 92 ? -12.268 -6.104 3.496 1.00 73.50 92 TYR A O 1
ATOM 762 N N . ARG A 1 93 ? -11.392 -8.186 3.261 1.00 76.69 93 ARG A N 1
ATOM 763 C CA . ARG A 1 93 ? -10.013 -7.853 2.887 1.00 76.69 93 ARG A CA 1
ATOM 764 C C . ARG A 1 93 ? -9.771 -8.279 1.446 1.00 76.69 93 ARG A C 1
ATOM 766 O O . ARG A 1 93 ? -10.137 -9.392 1.079 1.00 76.69 93 ARG A O 1
ATOM 773 N N . LEU A 1 94 ? -9.160 -7.410 0.648 1.00 79.31 94 LEU A N 1
ATOM 774 C CA . LEU A 1 94 ? -8.727 -7.719 -0.713 1.00 79.31 94 LEU A CA 1
ATOM 775 C C . LEU A 1 94 ? -7.213 -7.931 -0.733 1.00 79.31 94 LEU A C 1
ATOM 777 O O . LEU A 1 94 ? -6.492 -6.950 -0.634 1.00 79.31 94 LEU A O 1
ATOM 781 N N . ASP A 1 95 ? -6.761 -9.172 -0.901 1.00 77.94 95 ASP A N 1
ATOM 782 C CA . ASP A 1 95 ? -5.342 -9.506 -1.041 1.00 77.94 95 ASP A CA 1
ATOM 783 C C . ASP A 1 95 ? -4.963 -9.525 -2.531 1.00 77.94 95 ASP A C 1
ATOM 785 O O . ASP A 1 95 ? -5.617 -10.215 -3.319 1.00 77.94 95 ASP A O 1
ATOM 789 N N . ALA A 1 96 ? -3.896 -8.825 -2.912 1.00 76.38 96 ALA A N 1
ATOM 790 C CA . ALA A 1 96 ? -3.230 -8.972 -4.210 1.00 76.38 96 ALA A CA 1
ATOM 791 C C . ALA A 1 96 ? -1.926 -9.774 -4.026 1.00 76.38 96 ALA A C 1
ATOM 793 O O . ALA A 1 96 ? -1.354 -9.743 -2.936 1.00 76.38 96 ALA A O 1
ATOM 794 N N . GLY A 1 97 ? -1.520 -10.549 -5.039 1.00 73.06 97 GLY A N 1
ATOM 795 C CA . GLY A 1 97 ? -0.244 -11.286 -5.033 1.00 73.06 97 GLY A CA 1
ATOM 796 C C . GLY A 1 97 ? 0.974 -10.368 -5.189 1.00 73.06 97 GLY A C 1
ATOM 797 O O . GLY A 1 97 ? 0.852 -9.161 -4.999 1.00 73.06 97 GLY A O 1
ATOM 798 N N . ASP A 1 98 ? 2.124 -10.925 -5.569 1.00 76.00 98 ASP A N 1
ATOM 799 C CA . ASP A 1 98 ? 3.293 -10.112 -5.922 1.00 76.00 98 ASP A CA 1
ATOM 800 C C . ASP A 1 98 ? 2.989 -9.257 -7.151 1.00 76.00 98 ASP A C 1
ATOM 802 O O . ASP A 1 98 ? 2.569 -9.764 -8.193 1.00 76.00 98 ASP A O 1
ATOM 806 N N . LEU A 1 99 ? 3.153 -7.945 -6.988 1.00 81.06 99 LEU A N 1
ATOM 807 C CA . LEU A 1 99 ? 2.865 -6.944 -8.005 1.00 81.06 99 LEU A CA 1
ATOM 808 C C . LEU A 1 99 ? 4.177 -6.385 -8.529 1.00 81.06 99 LEU A C 1
ATOM 810 O O . LEU A 1 99 ? 4.991 -5.877 -7.755 1.00 81.06 99 LEU A O 1
ATOM 814 N N . ASP A 1 100 ? 4.347 -6.409 -9.845 1.00 84.31 100 ASP A N 1
ATOM 815 C CA . ASP A 1 100 ? 5.416 -5.650 -10.483 1.00 84.31 100 ASP A CA 1
ATOM 816 C C . ASP A 1 100 ? 5.161 -4.121 -10.359 1.00 84.31 100 ASP A C 1
ATOM 818 O O . ASP A 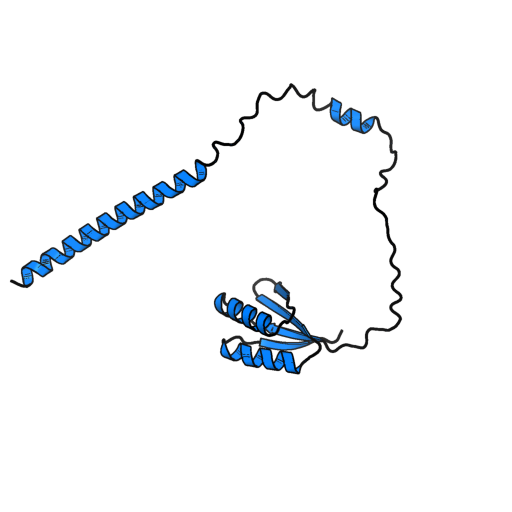1 100 ? 4.052 -3.683 -10.011 1.00 84.31 100 ASP A O 1
ATOM 822 N N . PRO A 1 101 ? 6.164 -3.261 -10.625 1.00 87.00 101 PRO A N 1
ATOM 823 C CA . PRO A 1 101 ? 5.999 -1.810 -10.509 1.00 87.00 101 PRO A CA 1
ATOM 824 C C . PRO A 1 101 ? 4.863 -1.228 -11.368 1.00 87.00 101 PRO A C 1
ATOM 826 O O . PRO A 1 101 ? 4.214 -0.261 -10.958 1.00 87.00 101 PRO A O 1
ATOM 829 N N . TYR A 1 102 ? 4.595 -1.813 -12.538 1.00 88.56 102 TYR A N 1
ATOM 830 C CA . TYR A 1 102 ? 3.532 -1.380 -13.442 1.00 88.56 102 TYR A CA 1
ATOM 831 C C . TYR A 1 102 ? 2.150 -1.774 -12.904 1.00 88.56 102 TYR A C 1
ATOM 833 O O . TYR A 1 102 ? 1.251 -0.939 -12.799 1.00 88.56 102 TYR A O 1
ATOM 841 N N . GLN A 1 103 ? 1.991 -3.017 -12.465 1.00 87.81 103 GLN A N 1
ATOM 842 C CA . GLN A 1 103 ? 0.788 -3.528 -11.822 1.00 87.81 103 GLN A CA 1
ATOM 843 C C . GLN A 1 103 ? 0.456 -2.745 -10.553 1.00 87.81 103 GLN A C 1
ATOM 845 O O . GLN A 1 103 ? -0.710 -2.433 -10.301 1.00 87.81 103 GLN A O 1
ATOM 850 N N . LEU A 1 104 ? 1.469 -2.358 -9.775 1.00 87.25 104 LEU A N 1
ATOM 851 C CA . LEU A 1 104 ? 1.288 -1.513 -8.601 1.00 87.25 104 LEU A CA 1
ATOM 852 C C . LEU A 1 104 ? 0.759 -0.120 -8.972 1.00 87.25 104 LEU A C 1
ATOM 854 O O . LEU A 1 104 ? -0.101 0.421 -8.271 1.00 87.25 104 LEU A O 1
ATOM 858 N N . PHE A 1 105 ? 1.252 0.465 -10.064 1.00 89.12 105 PHE A N 1
ATOM 859 C CA . PHE A 1 105 ? 0.742 1.731 -10.585 1.00 89.12 105 PHE A CA 1
ATOM 860 C C . PHE A 1 105 ? -0.725 1.605 -11.021 1.00 89.12 105 PHE A C 1
ATOM 862 O O . PHE A 1 105 ? -1.571 2.371 -10.554 1.00 89.12 105 PHE A O 1
ATOM 869 N N . CYS A 1 106 ? -1.050 0.590 -11.829 1.00 90.00 106 CYS A N 1
ATOM 870 C CA . CYS A 1 106 ? -2.421 0.320 -12.268 1.00 90.00 106 CYS A CA 1
ATOM 871 C C . CYS A 1 106 ? -3.368 0.109 -11.083 1.00 90.00 106 CYS A C 1
ATOM 873 O O . CYS A 1 106 ? -4.463 0.672 -11.050 1.00 90.00 106 CYS A O 1
ATOM 875 N N . LEU A 1 107 ? -2.934 -0.654 -10.077 1.00 89.44 107 LEU A N 1
ATOM 876 C CA . LEU A 1 107 ? -3.696 -0.873 -8.856 1.00 89.44 107 LEU A CA 1
ATOM 877 C C . LEU A 1 107 ? -4.018 0.452 -8.154 1.00 89.44 107 LEU A C 1
ATOM 879 O O . LEU A 1 107 ? -5.177 0.701 -7.824 1.00 89.44 107 LEU A O 1
ATOM 883 N N . LYS A 1 108 ? -3.018 1.315 -7.939 1.00 89.06 108 LYS A N 1
ATOM 884 C CA . LYS A 1 108 ? -3.208 2.610 -7.265 1.00 89.06 108 LYS A CA 1
ATOM 885 C C . LYS A 1 108 ? -4.214 3.492 -8.003 1.00 89.06 108 LYS A C 1
ATOM 887 O O . LYS A 1 108 ? -5.100 4.059 -7.363 1.00 89.06 108 LYS A O 1
ATOM 892 N N . GLU A 1 109 ? -4.131 3.560 -9.329 1.00 90.50 109 GLU A N 1
ATOM 893 C CA . GLU A 1 109 ? -5.071 4.344 -10.136 1.00 90.50 109 GLU A CA 1
ATOM 894 C C . GLU A 1 109 ? -6.502 3.792 -10.061 1.00 90.50 109 GLU A C 1
ATOM 896 O O . GLU A 1 109 ? -7.444 4.555 -9.830 1.00 90.50 109 GLU A O 1
ATOM 901 N N . VAL A 1 110 ? -6.686 2.468 -10.130 1.00 90.12 110 VAL A N 1
ATOM 902 C CA . VAL A 1 110 ? -8.012 1.844 -9.960 1.00 90.12 110 VAL A CA 1
ATOM 903 C C . VAL A 1 110 ? -8.601 2.167 -8.583 1.00 90.12 110 VAL A C 1
ATOM 905 O O . VAL A 1 110 ? -9.780 2.516 -8.476 1.00 90.12 110 VAL A O 1
ATOM 908 N N . LEU A 1 111 ? -7.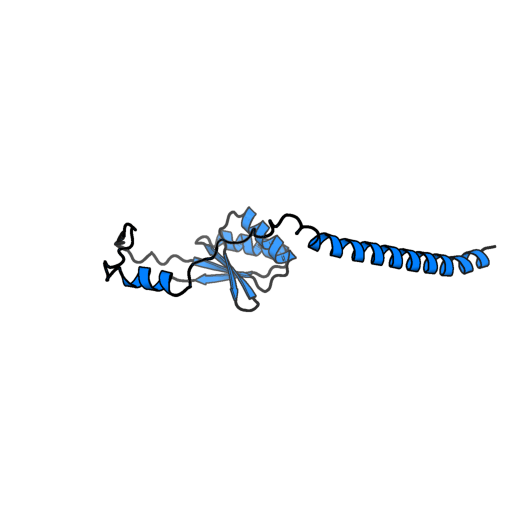805 2.089 -7.514 1.00 88.44 111 LEU A N 1
ATOM 909 C CA . LEU A 1 111 ? -8.275 2.382 -6.155 1.00 88.44 111 LEU A CA 1
ATOM 910 C C . LEU A 1 111 ? -8.636 3.860 -5.968 1.00 88.44 111 LEU A C 1
ATOM 912 O O . LEU A 1 111 ? -9.647 4.174 -5.329 1.00 88.44 111 LEU A O 1
ATOM 916 N N . LYS A 1 112 ? -7.855 4.759 -6.575 1.00 88.56 112 LYS A N 1
ATOM 917 C CA . LYS A 1 112 ? -8.105 6.203 -6.597 1.00 88.56 112 LYS A CA 1
ATOM 918 C C . LYS A 1 112 ? -9.417 6.538 -7.306 1.00 88.56 112 LYS A C 1
ATOM 920 O O . LYS A 1 112 ? -10.220 7.291 -6.758 1.00 88.56 112 LYS A O 1
ATOM 925 N N . GLN A 1 113 ? -9.687 5.924 -8.461 1.00 88.62 113 GLN A N 1
ATOM 926 C CA . GLN A 1 113 ? -10.953 6.091 -9.190 1.00 88.62 113 GLN A CA 1
ATOM 927 C C . GLN A 1 113 ? -12.170 5.665 -8.358 1.00 88.62 113 GLN A C 1
ATOM 929 O O . GLN A 1 113 ? -13.195 6.345 -8.358 1.00 88.62 113 GLN A O 1
ATOM 934 N N . HIS A 1 114 ? -12.047 4.576 -7.596 1.00 85.25 114 HIS A N 1
ATOM 935 C CA . HIS A 1 114 ? -13.128 4.071 -6.745 1.00 85.25 114 HIS A CA 1
ATOM 936 C C . HIS A 1 114 ? -13.251 4.803 -5.395 1.00 85.25 114 HIS A C 1
ATOM 938 O O . HIS A 1 114 ? -14.164 4.492 -4.630 1.00 85.25 114 HIS A O 1
ATOM 944 N N . LYS A 1 115 ? -12.371 5.778 -5.104 1.00 85.81 115 LYS A N 1
ATOM 945 C CA . LYS A 1 115 ? -12.328 6.569 -3.857 1.00 85.81 115 LYS A CA 1
ATOM 946 C C . LYS A 1 115 ? -12.282 5.707 -2.589 1.00 85.81 115 LYS A C 1
ATOM 948 O O . LYS A 1 115 ? -12.919 6.018 -1.583 1.00 85.81 115 LYS A O 1
ATOM 953 N N . ILE A 1 116 ? -11.535 4.606 -2.634 1.00 81.25 116 ILE A N 1
ATOM 954 C CA . ILE A 1 116 ? -11.421 3.673 -1.509 1.00 81.25 116 ILE A CA 1
ATOM 955 C C . ILE A 1 116 ? -10.136 3.942 -0.748 1.00 81.25 116 ILE A C 1
ATOM 957 O O . ILE A 1 116 ? -9.061 4.038 -1.333 1.00 81.25 116 ILE A O 1
ATOM 961 N N . LYS A 1 117 ? -10.248 4.019 0.579 1.00 81.81 117 LYS A N 1
ATOM 962 C CA . LYS A 1 117 ? -9.082 4.041 1.460 1.00 81.81 117 LYS A CA 1
ATOM 963 C C . LYS A 1 117 ? -8.461 2.648 1.495 1.00 81.81 117 LYS A C 1
ATOM 965 O O . LYS A 1 117 ? -9.152 1.665 1.763 1.00 81.81 117 LYS A O 1
ATOM 970 N N . TYR A 1 118 ? -7.167 2.580 1.235 1.00 82.69 118 TYR A N 1
ATOM 971 C CA . TYR A 1 118 ? -6.398 1.346 1.238 1.00 82.69 118 TYR A CA 1
ATOM 972 C C . TYR A 1 118 ? -5.108 1.530 2.033 1.00 82.69 118 TYR A C 1
ATOM 974 O O . TYR A 1 118 ? -4.626 2.649 2.207 1.00 82.69 118 TYR A O 1
ATOM 982 N N . MET A 1 119 ? -4.550 0.417 2.492 1.00 79.69 119 MET A N 1
ATOM 983 C CA . MET A 1 119 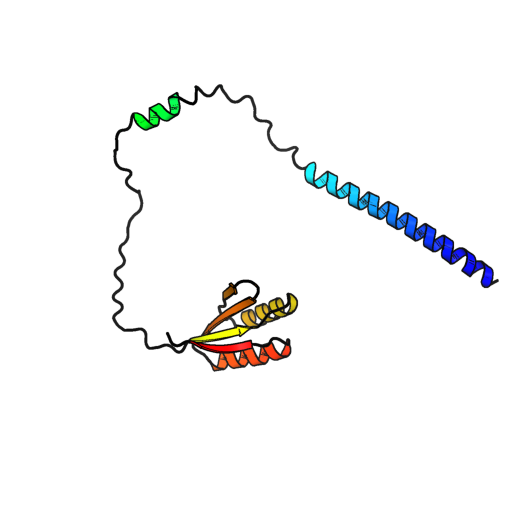? -3.237 0.350 3.119 1.00 79.69 119 MET A CA 1
ATOM 984 C C . MET A 1 119 ? -2.431 -0.756 2.446 1.00 79.69 119 MET A C 1
ATOM 986 O O . MET A 1 119 ? -2.996 -1.777 2.056 1.00 79.69 119 MET A O 1
ATOM 990 N N . PHE A 1 120 ? -1.125 -0.555 2.305 1.00 79.06 120 PHE A N 1
ATOM 991 C CA . PHE A 1 120 ? -0.209 -1.613 1.899 1.00 79.06 120 PHE A CA 1
ATOM 992 C C . PHE A 1 120 ? 0.530 -2.119 3.137 1.00 79.06 120 PHE A C 1
ATOM 994 O O . PHE A 1 120 ? 1.162 -1.339 3.844 1.00 79.06 120 PHE A O 1
ATOM 1001 N N . GLU A 1 121 ? 0.427 -3.415 3.409 1.00 76.62 121 GLU A N 1
ATOM 1002 C CA . GLU A 1 121 ? 1.205 -4.114 4.426 1.00 76.62 121 GLU A CA 1
ATOM 1003 C C . GLU A 1 121 ? 2.363 -4.834 3.734 1.00 76.62 121 GLU A C 1
ATOM 1005 O O . GLU A 1 121 ? 2.152 -5.780 2.976 1.00 76.62 121 GLU A O 1
ATOM 1010 N N . GLN A 1 122 ? 3.596 -4.403 3.989 1.00 70.06 122 GLN A N 1
ATOM 1011 C CA . GLN A 1 122 ? 4.776 -5.112 3.507 1.00 70.06 122 GLN A CA 1
ATOM 1012 C C . GLN A 1 122 ? 5.164 -6.178 4.535 1.00 70.06 122 GLN A C 1
ATOM 1014 O O . GLN A 1 122 ? 5.543 -5.858 5.663 1.00 70.06 122 GLN A O 1
ATOM 1019 N N . LYS A 1 123 ? 5.042 -7.460 4.170 1.00 69.62 123 LYS A N 1
ATOM 1020 C CA . LYS A 1 123 ? 5.538 -8.577 4.988 1.00 69.62 123 LYS A CA 1
ATOM 1021 C C . LYS A 1 123 ? 6.583 -9.352 4.205 1.00 69.62 123 LYS A C 1
ATOM 1023 O O . LYS A 1 123 ? 6.239 -10.068 3.271 1.00 69.62 123 LYS A O 1
ATOM 1028 N N . LYS A 1 124 ? 7.834 -9.267 4.666 1.00 71.44 124 LYS A N 1
ATOM 1029 C CA . LYS A 1 124 ? 9.011 -9.851 4.007 1.00 71.44 124 LYS A CA 1
ATOM 1030 C C . LYS A 1 124 ? 9.137 -9.326 2.570 1.00 71.44 124 LYS A C 1
ATOM 1032 O O . LYS A 1 124 ? 9.590 -8.202 2.399 1.00 71.44 124 LYS A O 1
ATOM 1037 N N . GLU A 1 125 ? 8.667 -10.093 1.590 1.00 63.38 125 GLU A N 1
ATOM 1038 C CA . GLU A 1 125 ? 8.772 -9.811 0.151 1.00 63.38 125 GLU A CA 1
ATOM 1039 C C . GLU A 1 125 ? 7.405 -9.626 -0.530 1.00 63.38 125 GLU A C 1
ATOM 1041 O O . GLU A 1 125 ? 7.350 -9.173 -1.665 1.00 63.38 125 GLU A O 1
ATOM 1046 N N . GLU A 1 126 ? 6.296 -9.879 0.175 1.00 60.12 126 GLU A N 1
ATOM 1047 C CA . GLU A 1 126 ? 4.949 -9.740 -0.385 1.00 60.12 126 GLU A CA 1
ATOM 1048 C C . GLU A 1 126 ? 4.345 -8.383 0.015 1.00 60.12 126 GLU A C 1
ATOM 1050 O O . GLU A 1 126 ? 4.128 -8.095 1.203 1.00 60.12 126 GLU A O 1
ATOM 1055 N N . LEU A 1 127 ? 4.030 -7.547 -0.978 1.00 66.31 127 LEU A N 1
ATOM 1056 C CA . LEU A 1 127 ? 3.276 -6.307 -0.787 1.00 66.31 127 LEU A CA 1
ATOM 1057 C C . LEU A 1 127 ? 1.776 -6.624 -0.743 1.00 66.31 127 LEU A C 1
ATOM 1059 O O . LEU A 1 127 ? 1.119 -6.777 -1.771 1.00 66.31 127 LEU A O 1
ATOM 1063 N N . LYS A 1 128 ? 1.202 -6.699 0.460 1.00 68.06 128 LYS A N 1
ATOM 1064 C CA . LYS A 1 128 ? -0.215 -7.028 0.643 1.00 68.06 128 LYS A CA 1
ATOM 1065 C C . LYS A 1 128 ? -1.060 -5.773 0.662 1.00 68.06 128 LYS A C 1
ATOM 1067 O O . LYS A 1 128 ? -1.012 -4.980 1.597 1.00 68.06 128 LYS A O 1
ATOM 1072 N N . LEU A 1 129 ? -1.888 -5.612 -0.362 1.00 72.69 129 LEU A N 1
ATOM 1073 C CA . LEU A 1 129 ? -2.990 -4.664 -0.308 1.00 72.69 129 LEU A CA 1
ATOM 1074 C C . LEU A 1 129 ? -3.971 -5.093 0.788 1.00 72.69 129 LEU A C 1
ATOM 1076 O O . LEU A 1 129 ? -4.339 -6.258 0.888 1.00 72.69 129 LEU A O 1
ATOM 1080 N N . VAL A 1 130 ? -4.406 -4.138 1.602 1.00 71.38 130 VAL A N 1
ATOM 1081 C CA . VAL A 1 130 ? -5.445 -4.331 2.604 1.00 71.38 130 VAL A CA 1
ATOM 1082 C C . VAL A 1 130 ? -6.482 -3.233 2.430 1.00 71.38 130 VAL A C 1
ATOM 1084 O O . VAL A 1 130 ? -6.247 -2.053 2.689 1.00 71.38 130 VAL A O 1
ATOM 1087 N N . ILE A 1 131 ? -7.660 -3.644 1.976 1.00 74.94 131 ILE A N 1
ATOM 1088 C CA . ILE A 1 131 ? -8.849 -2.798 1.887 1.00 74.94 131 ILE A CA 1
ATOM 1089 C C . ILE A 1 131 ? -9.842 -3.333 2.892 1.00 74.94 131 ILE A C 1
ATOM 1091 O O . ILE A 1 131 ? -10.214 -4.493 2.788 1.00 74.94 131 ILE A O 1
ATOM 1095 N N . TYR A 1 132 ? -10.291 -2.496 3.820 1.00 69.62 132 TYR A N 1
ATOM 1096 C CA . TYR A 1 132 ? -11.365 -2.842 4.740 1.00 69.62 132 TYR A CA 1
ATOM 1097 C C . TYR A 1 132 ? -12.662 -2.195 4.254 1.00 69.62 132 TYR A C 1
ATOM 1099 O O . TYR A 1 132 ? -12.807 -0.975 4.290 1.00 69.62 132 TYR A O 1
ATOM 1107 N N . SER A 1 133 ? -13.614 -3.005 3.788 1.00 74.50 133 SER A N 1
ATOM 1108 C CA . SER A 1 133 ? -14.926 -2.514 3.344 1.00 74.50 133 SER A CA 1
ATOM 1109 C C . SER A 1 133 ? -16.063 -3.392 3.854 1.00 74.50 133 SER A C 1
ATOM 1111 O O . SER A 1 133 ? -15.905 -4.602 4.016 1.00 74.50 133 SER A O 1
ATOM 1113 N N . LYS A 1 134 ? 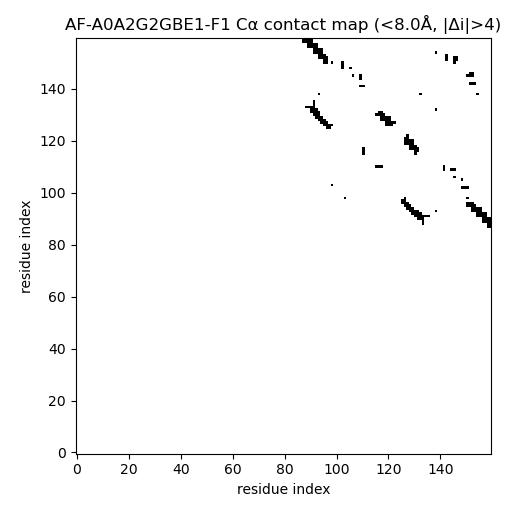-17.225 -2.767 4.080 1.00 76.62 134 LYS A N 1
ATOM 1114 C CA . LYS A 1 134 ? -18.503 -3.442 4.363 1.00 76.62 134 LYS A CA 1
ATOM 1115 C C . LYS A 1 134 ? -19.256 -3.807 3.072 1.00 76.62 134 LYS A C 1
ATOM 1117 O O . LYS A 1 134 ? -20.194 -4.600 3.111 1.00 76.62 134 LYS A O 1
ATOM 1122 N N . ASN A 1 135 ? -18.863 -3.223 1.935 1.00 81.19 135 ASN A N 1
ATOM 1123 C CA . ASN A 1 135 ? -19.547 -3.351 0.650 1.00 81.19 135 ASN A CA 1
ATOM 1124 C C . ASN A 1 135 ? -18.871 -4.413 -0.232 1.00 81.19 135 ASN A C 1
ATOM 1126 O O . ASN A 1 135 ? -17.888 -4.135 -0.919 1.00 81.19 135 ASN A O 1
ATOM 1130 N N . LEU A 1 136 ? -19.423 -5.631 -0.219 1.00 83.12 136 LEU A N 1
ATOM 1131 C CA . LEU A 1 136 ? -18.914 -6.757 -1.010 1.00 83.12 136 LEU A CA 1
ATOM 1132 C C . LEU A 1 136 ? -18.987 -6.488 -2.521 1.00 83.12 136 LEU A C 1
ATOM 1134 O O . LEU A 1 136 ? -18.012 -6.718 -3.229 1.00 83.12 136 LEU A O 1
ATOM 1138 N N . LYS A 1 137 ? -20.105 -5.927 -2.997 1.00 86.69 137 LYS A N 1
ATOM 1139 C CA . LYS A 1 137 ? -20.344 -5.655 -4.423 1.00 86.69 137 LYS A CA 1
ATOM 1140 C C . LYS A 1 137 ? -19.304 -4.694 -5.004 1.00 86.69 137 LYS A C 1
ATOM 1142 O O . LYS A 1 137 ? -18.862 -4.852 -6.138 1.00 86.69 137 LYS A O 1
ATOM 1147 N N . GLN A 1 138 ? -18.884 -3.706 -4.213 1.00 85.81 138 GLN A N 1
ATOM 1148 C CA . GLN A 1 138 ? -17.819 -2.784 -4.602 1.00 85.81 138 GLN A CA 1
ATOM 1149 C C . GLN A 1 138 ? -16.470 -3.506 -4.744 1.00 85.81 138 GLN A C 1
ATOM 1151 O O . GLN A 1 138 ? -15.767 -3.272 -5.723 1.00 85.81 138 GLN A O 1
ATOM 1156 N N . LEU A 1 139 ? -16.124 -4.408 -3.817 1.00 86.00 139 LEU A N 1
ATOM 1157 C CA . LEU A 1 139 ? -14.892 -5.203 -3.909 1.00 86.00 139 LEU A CA 1
ATOM 1158 C C . LEU A 1 139 ? -14.903 -6.155 -5.106 1.00 86.00 139 LEU A C 1
ATOM 1160 O O . LEU A 1 139 ? -13.892 -6.276 -5.789 1.00 86.00 139 LEU A O 1
ATOM 1164 N N . GLU A 1 140 ? -16.031 -6.800 -5.389 1.00 88.81 140 GLU A N 1
ATOM 1165 C CA . GLU A 1 140 ? -16.179 -7.672 -6.560 1.00 88.81 140 GLU A CA 1
ATOM 1166 C C . GLU A 1 140 ? -15.969 -6.905 -7.869 1.00 88.81 140 GLU A C 1
ATOM 1168 O O . GLU A 1 140 ? -15.281 -7.392 -8.768 1.00 88.81 140 GLU A O 1
ATOM 1173 N N . ASN A 1 141 ? -16.497 -5.680 -7.960 1.00 89.94 141 ASN A N 1
ATOM 1174 C CA . ASN A 1 141 ? -16.289 -4.834 -9.129 1.00 89.94 141 ASN A CA 1
ATOM 1175 C C . ASN A 1 141 ? -14.807 -4.482 -9.315 1.00 89.94 141 ASN A C 1
ATOM 1177 O O . ASN A 1 141 ? -14.286 -4.566 -10.421 1.00 89.94 141 ASN A O 1
ATOM 1181 N N . ILE A 1 142 ? -14.100 -4.171 -8.226 1.00 88.69 142 ILE A N 1
ATOM 1182 C CA . ILE A 1 142 ? -12.657 -3.891 -8.258 1.00 88.69 142 ILE A CA 1
ATOM 1183 C C . ILE A 1 142 ? -11.877 -5.123 -8.697 1.00 88.69 142 ILE A C 1
ATOM 1185 O O . ILE A 1 142 ? -11.034 -5.010 -9.577 1.00 88.69 142 ILE A O 1
ATOM 1189 N N . VAL A 1 143 ? -12.175 -6.305 -8.145 1.00 89.56 143 VAL A N 1
ATOM 1190 C CA . VAL A 1 143 ? -11.538 -7.563 -8.570 1.00 89.56 143 VAL A CA 1
ATOM 1191 C C . VAL A 1 143 ? -11.724 -7.778 -10.069 1.00 89.56 143 VAL A C 1
ATOM 1193 O O . VAL A 1 143 ? -10.781 -8.166 -10.755 1.00 89.56 143 VAL A O 1
ATOM 1196 N N . LYS A 1 144 ? -12.921 -7.499 -10.596 1.00 91.06 144 LYS A N 1
ATOM 1197 C CA . LYS A 1 144 ? -13.203 -7.605 -12.029 1.00 91.06 144 LYS A CA 1
ATOM 1198 C C . LYS A 1 144 ? -12.361 -6.624 -12.848 1.00 91.06 144 LYS A C 1
ATOM 1200 O O . LYS A 1 144 ? -11.779 -7.036 -13.844 1.00 91.06 144 LYS A O 1
ATOM 1205 N N . THR A 1 145 ? -12.254 -5.370 -12.417 1.00 89.38 145 THR A N 1
ATOM 1206 C CA . THR A 1 145 ? -11.420 -4.357 -13.081 1.00 89.38 145 THR A CA 1
ATOM 1207 C C . THR A 1 145 ? -9.937 -4.733 -13.039 1.00 89.38 145 THR A C 1
ATOM 1209 O O . THR A 1 145 ? -9.248 -4.608 -14.044 1.00 89.38 145 THR A O 1
ATOM 1212 N N . LEU A 1 146 ? -9.447 -5.256 -11.910 1.00 88.50 146 LEU A N 1
ATOM 1213 C CA . LEU A 1 146 ? -8.047 -5.657 -11.728 1.00 88.50 146 LEU A CA 1
ATOM 1214 C C . LEU A 1 146 ? -7.630 -6.826 -12.631 1.00 88.50 146 LEU A C 1
ATOM 1216 O O . LEU A 1 146 ? -6.495 -6.847 -13.106 1.00 88.50 146 LEU A O 1
ATOM 1220 N N . LYS A 1 147 ? -8.549 -7.746 -12.957 1.00 89.56 147 LYS A N 1
ATOM 1221 C CA . LYS A 1 147 ? -8.281 -8.829 -13.921 1.00 89.56 147 LYS A CA 1
ATOM 1222 C C . LYS A 1 147 ? -7.877 -8.316 -15.303 1.00 89.56 147 LYS A C 1
ATOM 1224 O O . LYS A 1 147 ? -7.059 -8.957 -15.955 1.00 89.56 147 LYS A O 1
ATOM 1229 N N . ASN A 1 148 ? -8.391 -7.159 -15.729 1.00 90.75 148 ASN A N 1
ATOM 1230 C CA . ASN A 1 148 ? -8.035 -6.560 -17.021 1.00 90.75 148 ASN A CA 1
ATOM 1231 C C . ASN A 1 148 ? -6.561 -6.126 -17.083 1.00 90.75 148 ASN A C 1
ATOM 1233 O O . ASN A 1 148 ? -6.021 -5.960 -18.170 1.00 90.75 148 ASN A O 1
ATOM 1237 N N . TYR A 1 149 ? -5.914 -5.970 -15.926 1.00 87.56 149 TYR A N 1
ATOM 1238 C CA . TYR A 1 149 ? -4.508 -5.585 -15.791 1.00 87.56 149 TYR A CA 1
ATOM 1239 C C . TYR A 1 149 ? -3.613 -6.768 -15.393 1.00 87.56 149 TYR A C 1
ATOM 1241 O O . TYR A 1 149 ? -2.518 -6.563 -14.881 1.00 87.56 149 TYR A O 1
ATOM 1249 N N . ALA A 1 150 ? -4.090 -8.006 -15.577 1.00 85.56 150 ALA A N 1
ATOM 1250 C CA . ALA A 1 150 ? -3.412 -9.235 -15.152 1.00 85.56 150 ALA A CA 1
ATOM 1251 C C . ALA A 1 150 ? -3.117 -9.313 -13.636 1.00 85.56 150 ALA A C 1
ATOM 1253 O O . ALA A 1 150 ? -2.269 -10.089 -13.201 1.00 85.56 150 ALA A O 1
ATOM 1254 N N . ILE A 1 151 ? -3.848 -8.551 -12.813 1.00 86.44 151 ILE A N 1
ATOM 1255 C CA . ILE A 1 151 ? -3.684 -8.545 -11.357 1.00 86.44 151 ILE A CA 1
ATOM 1256 C C . ILE A 1 151 ? -4.639 -9.566 -10.732 1.00 86.44 151 ILE A C 1
ATOM 1258 O O . ILE A 1 151 ? -5.863 -9.402 -10.741 1.00 86.44 151 ILE A O 1
ATOM 1262 N N . ASN A 1 152 ? -4.075 -10.617 -10.137 1.00 84.50 152 ASN A N 1
ATOM 1263 C CA . ASN A 1 152 ? -4.837 -11.628 -9.409 1.00 84.50 152 ASN A CA 1
ATOM 1264 C C . ASN A 1 152 ? -5.102 -11.175 -7.967 1.00 84.50 152 ASN A C 1
ATOM 1266 O O . ASN A 1 152 ? -4.210 -11.201 -7.119 1.00 84.50 152 ASN A O 1
ATOM 1270 N N . ALA A 1 153 ? -6.351 -10.798 -7.686 1.00 85.75 153 ALA A N 1
ATOM 1271 C CA . ALA A 1 153 ? -6.793 -10.383 -6.358 1.00 85.75 153 ALA A CA 1
ATOM 1272 C C . ALA A 1 153 ? -7.844 -11.345 -5.778 1.00 85.75 153 ALA A C 1
ATOM 1274 O O . ALA A 1 153 ? -8.712 -11.851 -6.494 1.00 85.75 153 ALA A O 1
ATOM 1275 N N . ARG A 1 154 ? -7.781 -11.599 -4.466 1.00 85.50 154 ARG A N 1
ATOM 1276 C CA . ARG A 1 154 ? -8.700 -12.485 -3.735 1.00 85.50 154 ARG A CA 1
ATOM 1277 C C . ARG A 1 154 ? -9.349 -11.760 -2.566 1.00 85.50 154 ARG A C 1
ATOM 1279 O O . ARG A 1 154 ? -8.677 -11.082 -1.796 1.00 85.50 154 ARG A O 1
ATOM 1286 N N . ILE A 1 155 ? -10.655 -11.953 -2.401 1.00 86.56 155 ILE A N 1
ATOM 1287 C CA . ILE A 1 155 ? -11.408 -11.401 -1.272 1.00 86.56 155 ILE A CA 1
ATOM 1288 C C . ILE A 1 155 ? -11.421 -12.431 -0.140 1.00 86.56 155 ILE A C 1
ATOM 1290 O O . ILE A 1 155 ? -11.888 -13.553 -0.319 1.00 86.56 155 ILE A O 1
ATOM 1294 N N . LYS A 1 156 ? -10.942 -12.046 1.043 1.00 83.81 156 LYS A N 1
ATOM 1295 C CA . LYS A 1 156 ? -11.049 -12.821 2.282 1.00 83.81 156 LYS A CA 1
ATOM 1296 C C . LYS A 1 156 ? -12.010 -12.134 3.238 1.00 83.81 156 LYS A C 1
ATOM 1298 O O . LYS A 1 156 ? -11.934 -10.929 3.466 1.00 83.81 156 LYS A O 1
ATOM 1303 N N . LYS A 1 157 ? -12.918 -12.906 3.827 1.00 80.81 157 LYS A N 1
ATOM 1304 C CA . LYS A 1 157 ? -13.827 -12.407 4.860 1.00 80.81 157 LYS A CA 1
ATOM 1305 C C . LYS A 1 157 ? -13.110 -12.406 6.207 1.00 80.81 157 LYS A C 1
ATOM 1307 O O . LYS A 1 157 ? -12.619 -13.444 6.638 1.00 80.81 157 LYS A O 1
ATOM 1312 N N . ILE A 1 158 ? -13.100 -11.259 6.874 1.00 72.75 158 ILE A N 1
ATOM 1313 C CA . ILE A 1 158 ? -12.595 -11.103 8.235 1.00 72.75 158 ILE A CA 1
ATOM 1314 C C . ILE A 1 158 ? -13.798 -10.848 9.131 1.00 72.75 158 ILE A C 1
ATOM 1316 O O . ILE A 1 158 ? -14.561 -9.899 8.946 1.00 72.75 158 ILE A O 1
ATOM 1320 N N . ILE A 1 159 ? -14.000 -11.752 10.080 1.00 60.09 159 ILE A N 1
ATOM 1321 C CA . ILE A 1 159 ? -14.989 -11.585 11.136 1.00 60.09 159 ILE A CA 1
ATOM 1322 C C . ILE A 1 159 ? -14.209 -11.014 12.315 1.00 60.09 159 ILE A C 1
ATOM 1324 O O . ILE A 1 159 ? -13.288 -11.670 12.798 1.00 60.09 159 ILE A O 1
ATOM 1328 N N . ARG A 1 160 ? -14.529 -9.780 12.703 1.00 53.62 160 ARG A N 1
ATOM 1329 C CA . ARG A 1 160 ? -14.015 -9.142 13.915 1.00 53.62 160 ARG A CA 1
ATOM 1330 C C . ARG A 1 160 ? -15.139 -9.062 14.937 1.00 53.62 160 ARG A C 1
ATOM 1332 O O . ARG A 1 160 ? -16.299 -8.853 14.501 1.00 53.62 160 ARG A O 1
#

Secondary structure (DSSP, 8-state):
--HHHHHHHHHHHHHHHHHHHHHHHHHHHHHHHHHHHTTTTS-----------THHHHHHHHSS--------S----------S-----EEEEEEE----HHHHHHHHHHHHHTT---EEEEETTEEEEE--BS-HHHHHHHHHHHHTTT--EEEEEEE-

Radius of gyration: 33.53 Å; Cα contacts (8 Å, |Δi|>4): 112; chains: 1; bounding box: 60×44×102 Å

Sequence (160 aa):
MHSVLAKWLFPAIFVGVAFFLVLFLVQVNQNDASIYADKADIPQAQDLPNIPSKEKWIERFSEHEDEGYFYPVTEIFVEVDLKDPPKKTRIYRLDAGDLDPYQLFCLKEVLKQHKIKYMFEQKKEELKLVIYSKNLKQLENIVKTLKNYAINARIKKIIR

Nearest PDB structures (foldseek):
  2n2t-assembly1_A  TM=7.772E-01  e=1.097E-03  synthetic construct
  4wk3-assembly1_A  TM=6.082E-01  e=5.547E-03  Staphylococcus aureus subsp. aureus COL
  2cve-assembly1_A  TM=5.987E-01  e=1.176E-01  Thermus thermophilus HB8
  7l20-assembly1_w  TM=4.844E-01  e=2.984E-02  Homo sapiens
  7lkz-assembly1_A  TM=6.388E-01  e=9.193E-01  Homo sapiens

Mean predicted aligned error: 20.54 Å

Solvent-accessible surface area (backbone atoms only — not comparable to full-atom values): 10110 Å² total; per-residue (Å²): 134,65,75,63,58,61,66,52,46,59,59,51,50,51,53,51,53,54,52,50,51,53,52,50,52,53,57,56,62,56,58,64,58,57,73,67,59,81,60,77,82,63,78,75,81,68,86,72,75,84,72,77,58,84,66,65,63,57,52,62,62,66,72,59,75,82,75,69,89,73,76,94,64,88,85,79,87,82,85,77,84,74,89,57,80,74,72,71,53,63,30,36,34,41,39,41,54,83,65,54,78,65,49,48,50,54,49,52,52,55,37,57,74,69,70,56,76,69,45,77,48,76,56,97,86,43,56,30,42,43,32,79,41,76,56,63,71,61,52,54,52,50,44,58,57,35,48,80,65,76,42,66,58,47,82,44,84,44,84,95

pLDDT: mean 74.74, std 13.13, range [48.44, 96.06]